Protein AF-A0A423FI47-F1 (afdb_monomer)

Organism: NCBI:txid200451

InterPro domains:
  IPR008920 Transcription regulator FadR/GntR, C-terminal [SSF48008] (7-64)

Radius of gyration: 13.67 Å; Cα contacts (8 Å, |Δi|>4): 26; chains: 1; bounding box: 31×18×41 Å

Secondary structure (DSSP, 8-state):
------HHHHHHHHHHHHHHHHHHHHHHHSSS--HHHHHHHHHHHHHHHTT-HHHHHHHHHHHHH--

Solvent-accessible surface area (backbone atoms only — not comparable to full-atom values): 4017 Å² total; per-residue (Å²): 140,82,82,77,79,59,67,73,57,65,65,46,45,61,55,50,52,50,53,51,52,51,53,49,54,53,44,70,70,39,86,81,57,54,56,70,63,52,53,51,53,52,54,36,52,55,31,53,73,69,67,38,67,68,63,32,52,52,46,53,53,50,65,69,67,53,131

Sequence (67 aa):
MGHRAQPALSELYPHFCAIVGARLRQTLNLSPRRQAVFDLHIALLDVVTQQDPECAKSLCRQLINEP

Structure (mmCIF, N/CA/C/O backbone):
data_AF-A0A423FI47-F1
#
_entry.id   AF-A0A423FI47-F1
#
loop_
_atom_site.group_PDB
_atom_site.id
_atom_site.type_symbol
_atom_site.label_atom_id
_atom_site.label_alt_id
_atom_site.label_comp_id
_atom_site.label_asym_id
_atom_site.label_entity_id
_atom_site.label_seq_id
_atom_site.pdbx_PDB_ins_code
_atom_site.Cartn_x
_atom_site.Cartn_y
_atom_site.Cartn_z
_atom_site.occupancy
_atom_site.B_iso_or_equiv
_atom_site.auth_seq_id
_atom_site.auth_comp_id
_atom_site.auth_asym_id
_atom_site.auth_atom_id
_atom_site.pdbx_PDB_model_num
ATOM 1 N N . MET A 1 1 ? 14.991 2.657 -27.127 1.00 38.00 1 MET A N 1
ATOM 2 C CA . MET A 1 1 ? 15.464 2.023 -25.880 1.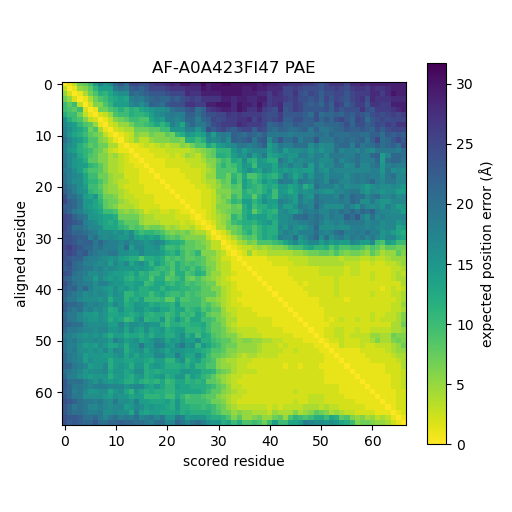00 38.00 1 MET A CA 1
ATOM 3 C C . MET A 1 1 ? 14.254 1.449 -25.159 1.00 38.00 1 MET A C 1
ATOM 5 O O . MET A 1 1 ? 13.462 2.218 -24.643 1.00 38.00 1 MET A O 1
ATOM 9 N N . GLY A 1 2 ? 14.037 0.134 -25.239 1.00 43.69 2 GLY A N 1
ATOM 10 C CA . GLY A 1 2 ? 12.888 -0.539 -24.624 1.00 43.69 2 GLY A CA 1
ATOM 11 C C . GLY A 1 2 ? 13.367 -1.400 -23.466 1.00 43.69 2 GLY A C 1
ATOM 12 O O . GLY A 1 2 ? 14.003 -2.428 -23.696 1.00 43.69 2 GLY A O 1
ATOM 13 N N . HIS A 1 3 ? 13.115 -0.965 -22.233 1.00 48.88 3 HIS A N 1
ATOM 14 C CA . HIS A 1 3 ? 13.390 -1.780 -21.057 1.00 48.88 3 HIS A CA 1
ATOM 15 C C . HIS A 1 3 ? 12.363 -2.916 -21.019 1.00 48.88 3 HIS A C 1
ATOM 17 O O . HIS A 1 3 ? 11.156 -2.683 -21.009 1.00 48.88 3 HIS A O 1
ATOM 23 N N . ARG A 1 4 ? 12.861 -4.153 -21.071 1.00 44.72 4 ARG A N 1
ATOM 24 C CA . ARG A 1 4 ? 12.073 -5.384 -20.995 1.00 44.72 4 ARG A CA 1
ATOM 25 C C . ARG A 1 4 ? 11.199 -5.348 -19.739 1.00 44.72 4 ARG A C 1
ATOM 27 O O . ARG A 1 4 ? 11.736 -5.332 -18.634 1.00 44.72 4 ARG A O 1
ATOM 34 N N . ALA A 1 5 ? 9.877 -5.378 -19.909 1.00 47.53 5 ALA A N 1
ATOM 35 C CA . ALA A 1 5 ? 8.966 -5.751 -18.837 1.00 47.53 5 ALA A CA 1
ATOM 36 C C . ALA A 1 5 ? 9.409 -7.127 -18.318 1.00 47.53 5 ALA A C 1
ATOM 38 O O . ALA A 1 5 ? 9.445 -8.094 -19.078 1.00 47.53 5 ALA A O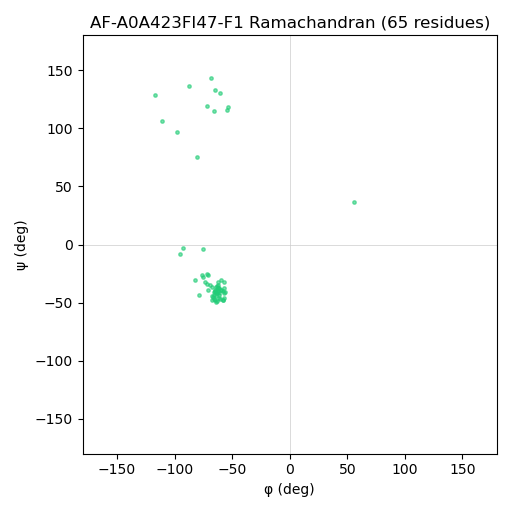 1
ATOM 39 N N . GLN A 1 6 ? 9.839 -7.201 -17.060 1.00 51.25 6 GLN A N 1
ATOM 40 C CA . GLN A 1 6 ? 10.197 -8.463 -16.420 1.00 51.25 6 GLN A CA 1
ATOM 41 C C . GLN A 1 6 ? 8.916 -9.305 -16.296 1.00 51.25 6 GLN A C 1
ATOM 43 O O . GLN A 1 6 ? 8.018 -8.902 -15.555 1.00 51.25 6 GLN A O 1
ATOM 48 N N . PRO A 1 7 ? 8.798 -10.459 -16.981 1.00 50.41 7 PRO A N 1
ATOM 49 C CA . PRO A 1 7 ? 7.564 -11.255 -16.995 1.00 50.41 7 PRO A CA 1
ATOM 50 C C . PRO A 1 7 ? 7.106 -11.664 -15.589 1.00 50.41 7 PRO A C 1
ATOM 52 O O . PRO A 1 7 ? 5.916 -11.673 -15.296 1.00 50.41 7 PRO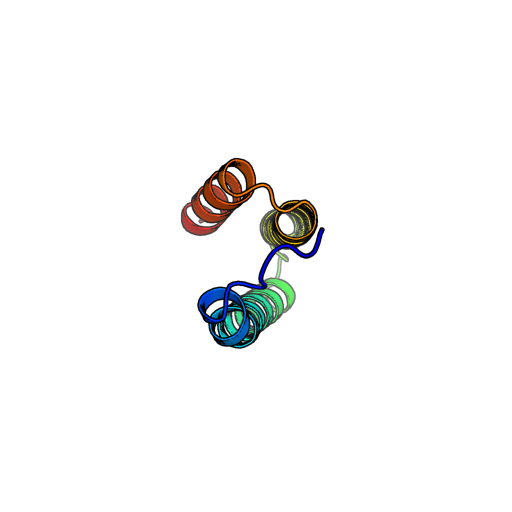 A O 1
ATOM 55 N N . ALA A 1 8 ? 8.066 -11.884 -14.684 1.00 51.69 8 ALA A N 1
ATOM 56 C CA . ALA A 1 8 ? 7.821 -12.217 -13.284 1.00 51.69 8 ALA A CA 1
ATOM 57 C C . ALA A 1 8 ? 7.029 -11.139 -12.518 1.00 51.69 8 ALA A C 1
ATOM 59 O O . ALA A 1 8 ? 6.266 -11.470 -11.618 1.00 51.69 8 ALA A O 1
ATOM 60 N N . LEU A 1 9 ? 7.158 -9.855 -12.878 1.00 50.03 9 LEU A N 1
ATOM 61 C CA . LEU A 1 9 ? 6.367 -8.789 -12.255 1.00 50.03 9 LEU A CA 1
ATOM 62 C C . LEU A 1 9 ? 4.918 -8.782 -12.760 1.00 50.03 9 LEU A C 1
ATOM 64 O O . LEU A 1 9 ? 4.029 -8.396 -12.010 1.00 50.03 9 LEU A O 1
ATOM 68 N N . SER A 1 10 ? 4.657 -9.243 -13.989 1.00 55.12 10 SER A N 1
ATOM 69 C CA . SER A 1 10 ? 3.304 -9.240 -14.571 1.00 55.12 10 SER A CA 1
ATOM 70 C C . SER A 1 10 ? 2.385 -10.305 -13.971 1.00 55.12 10 SER A C 1
ATOM 72 O O . SER A 1 10 ? 1.192 -10.058 -13.845 1.00 55.12 10 SER A O 1
ATOM 74 N N . GLU A 1 11 ? 2.912 -11.459 -13.556 1.00 57.56 11 GLU A N 1
ATOM 75 C CA . GLU A 1 11 ? 2.112 -12.501 -12.885 1.00 57.56 11 GLU A CA 1
ATOM 76 C C . GLU A 1 11 ? 1.924 -12.233 -11.388 1.00 57.56 11 GLU A C 1
ATOM 78 O O . GLU A 1 11 ? 0.889 -12.570 -10.810 1.00 57.56 11 GLU A O 1
ATOM 83 N N . LEU A 1 12 ? 2.901 -11.575 -10.756 1.00 64.19 12 LEU A N 1
ATOM 84 C CA . LEU A 1 12 ? 2.816 -11.203 -9.344 1.00 64.19 12 LEU A CA 1
ATOM 85 C C . LEU A 1 12 ? 1.892 -10.005 -9.112 1.00 64.19 12 LEU A C 1
ATOM 87 O O . LEU A 1 12 ? 1.309 -9.891 -8.036 1.00 64.19 12 LEU A O 1
ATOM 91 N N . TYR A 1 13 ? 1.713 -9.140 -10.112 1.00 68.06 13 TYR A N 1
ATOM 92 C CA . TYR A 1 13 ? 0.911 -7.926 -9.984 1.00 68.06 13 TYR A CA 1
ATOM 93 C C . TYR A 1 13 ? -0.581 -8.199 -9.699 1.00 68.06 13 TYR A C 1
ATOM 95 O O . TYR A 1 13 ? -1.084 -7.665 -8.712 1.00 68.06 13 TYR A O 1
ATOM 103 N N . PRO A 1 14 ? -1.296 -9.084 -10.428 1.00 69.31 14 PRO A N 1
ATOM 104 C CA . PRO A 1 14 ? -2.682 -9.433 -10.105 1.00 69.31 14 PRO A CA 1
ATOM 105 C C . PRO A 1 14 ? -2.830 -10.038 -8.708 1.00 69.31 14 PRO A C 1
ATOM 107 O O . PRO A 1 14 ? -3.784 -9.732 -7.992 1.00 69.31 14 PRO A O 1
ATOM 110 N N . HIS A 1 15 ? -1.875 -10.881 -8.308 1.00 72.50 15 HIS A N 1
ATOM 111 C CA . HIS A 1 15 ? -1.882 -11.531 -7.000 1.00 72.50 15 HIS A CA 1
ATOM 112 C C . HIS A 1 15 ? -1.671 -10.516 -5.873 1.00 72.50 15 HIS A C 1
ATOM 114 O O . HIS A 1 15 ? -2.415 -10.497 -4.893 1.00 72.50 15 HIS A O 1
ATOM 120 N N . PHE A 1 16 ? -0.712 -9.610 -6.055 1.00 74.00 16 PHE A N 1
ATOM 121 C CA . PHE A 1 16 ? -0.459 -8.505 -5.144 1.00 74.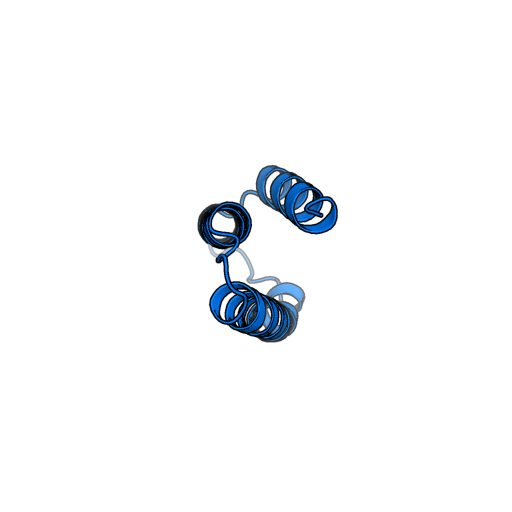00 16 PHE A CA 1
ATOM 122 C C . PHE A 1 16 ? -1.676 -7.575 -5.036 1.00 74.00 16 PHE A C 1
ATOM 124 O O . PHE A 1 16 ? -2.130 -7.285 -3.929 1.00 74.00 16 PHE A O 1
ATOM 131 N N . CYS A 1 17 ? -2.283 -7.195 -6.165 1.00 75.56 17 CYS A N 1
ATOM 132 C CA . CYS A 1 17 ? -3.504 -6.389 -6.193 1.00 75.56 17 CYS A CA 1
ATOM 133 C C . CYS A 1 17 ? -4.677 -7.073 -5.472 1.00 75.56 17 CYS A C 1
ATOM 135 O O . CYS A 1 17 ? -5.427 -6.404 -4.760 1.00 75.56 17 CYS A O 1
ATOM 137 N N . ALA A 1 18 ? -4.836 -8.394 -5.609 1.00 75.00 18 ALA A N 1
ATOM 138 C CA . ALA A 1 18 ? -5.889 -9.143 -4.926 1.00 75.00 18 ALA A CA 1
ATOM 139 C C . ALA A 1 18 ? -5.706 -9.140 -3.399 1.00 75.00 18 ALA A C 1
ATOM 141 O O . ALA A 1 18 ? -6.671 -8.912 -2.663 1.00 75.00 18 ALA A O 1
ATOM 142 N N . ILE A 1 19 ? -4.471 -9.336 -2.926 1.00 79.88 19 ILE A N 1
ATOM 143 C CA . ILE A 1 19 ? -4.124 -9.315 -1.497 1.00 79.88 19 ILE A CA 1
ATOM 144 C C . ILE A 1 19 ? -4.339 -7.915 -0.913 1.00 79.88 19 ILE A C 1
ATOM 146 O O . ILE A 1 19 ? -5.008 -7.776 0.114 1.00 79.88 19 ILE A O 1
ATOM 150 N N . VAL A 1 20 ? -3.841 -6.877 -1.594 1.00 78.31 20 VAL A N 1
ATOM 151 C CA . VAL A 1 20 ? -4.044 -5.474 -1.203 1.00 78.31 20 VAL A CA 1
ATOM 152 C C . VAL A 1 20 ? -5.535 -5.153 -1.140 1.00 78.31 20 VAL A C 1
ATOM 154 O O . VAL A 1 20 ? -6.005 -4.653 -0.124 1.00 78.31 20 VAL A O 1
ATOM 157 N N . GLY A 1 21 ? -6.314 -5.517 -2.163 1.00 76.75 21 GLY A N 1
ATOM 158 C CA . GLY A 1 21 ? -7.758 -5.276 -2.191 1.00 76.75 21 GLY A CA 1
ATOM 159 C C . GLY A 1 21 ? -8.530 -6.005 -1.084 1.00 76.75 21 GLY A C 1
ATOM 160 O O . GLY A 1 21 ? -9.493 -5.463 -0.538 1.00 76.75 21 GLY A O 1
ATOM 161 N N . ALA A 1 22 ? -8.117 -7.221 -0.717 1.00 78.81 22 ALA A N 1
ATOM 162 C CA . ALA A 1 22 ? -8.716 -7.966 0.390 1.00 78.81 22 ALA A CA 1
ATOM 163 C C . ALA A 1 22 ? -8.430 -7.309 1.751 1.00 78.81 22 ALA A C 1
ATOM 165 O O . ALA A 1 22 ? -9.369 -7.073 2.516 1.00 78.81 22 ALA A O 1
ATOM 166 N N . ARG A 1 23 ? -7.166 -6.946 2.012 1.00 71.50 23 ARG A N 1
ATOM 167 C CA . ARG A 1 23 ? -6.754 -6.185 3.204 1.00 71.50 23 ARG A CA 1
ATOM 168 C C . ARG A 1 23 ? -7.502 -4.860 3.291 1.00 71.50 23 ARG A C 1
ATOM 170 O O . ARG A 1 23 ? -8.067 -4.551 4.332 1.00 71.50 23 ARG A O 1
ATOM 177 N N . LEU A 1 24 ? -7.587 -4.126 2.184 1.00 72.38 24 LEU A N 1
ATOM 178 C CA . LEU A 1 24 ? -8.258 -2.832 2.116 1.00 72.38 24 LEU A CA 1
ATOM 179 C C 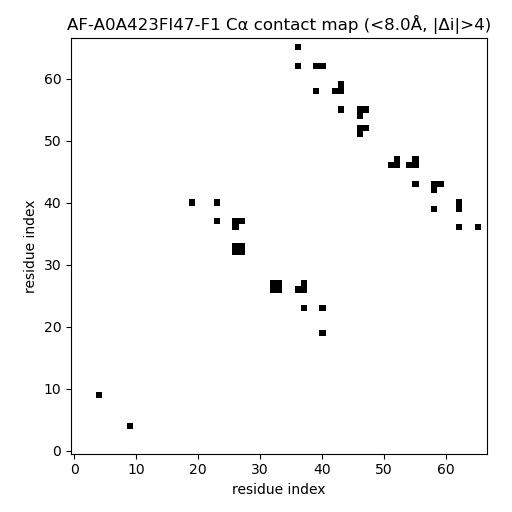. LEU A 1 24 ? -9.733 -2.929 2.534 1.00 72.38 24 LEU A C 1
ATOM 181 O O . LEU A 1 24 ? -10.192 -2.161 3.376 1.00 72.38 24 LEU A O 1
ATOM 185 N N . ARG A 1 25 ? -10.469 -3.913 1.998 1.00 74.31 25 ARG A N 1
ATOM 186 C CA . ARG A 1 25 ? -11.876 -4.155 2.362 1.00 74.31 25 ARG A CA 1
ATOM 187 C C . ARG A 1 25 ? -12.053 -4.519 3.833 1.00 74.31 25 ARG A C 1
ATOM 189 O O . ARG A 1 25 ? -13.031 -4.089 4.434 1.00 74.31 25 ARG A O 1
ATOM 196 N N . GLN A 1 26 ? -11.141 -5.292 4.421 1.00 68.94 26 GLN A N 1
ATOM 197 C CA . GLN A 1 26 ? -11.185 -5.583 5.858 1.00 68.94 26 GLN A CA 1
ATOM 198 C C . GLN A 1 26 ? -10.949 -4.325 6.697 1.00 68.94 26 GLN A C 1
ATOM 200 O O . GLN A 1 26 ? -11.727 -4.048 7.607 1.00 68.94 26 GLN A O 1
ATOM 205 N N . THR A 1 27 ? -9.935 -3.527 6.359 1.00 63.41 27 THR A N 1
ATOM 206 C CA . THR A 1 27 ? -9.618 -2.282 7.074 1.00 63.41 27 THR A CA 1
ATOM 207 C C . THR A 1 27 ? -10.757 -1.264 6.984 1.00 63.41 27 THR A C 1
ATOM 209 O O . THR A 1 27 ? -11.042 -0.567 7.954 1.00 63.41 27 THR A O 1
ATOM 212 N N . LEU A 1 28 ? -11.434 -1.190 5.833 1.00 65.44 28 LEU A N 1
ATOM 213 C CA . LEU A 1 28 ? -12.565 -0.288 5.610 1.00 65.44 28 LEU A CA 1
ATOM 214 C C . LEU A 1 28 ? -13.849 -0.701 6.351 1.00 65.44 28 LEU A C 1
ATOM 216 O O . LEU A 1 28 ? -14.673 0.178 6.608 1.00 65.44 28 LEU A O 1
ATOM 220 N N . ASN A 1 29 ? -14.010 -1.992 6.670 1.00 68.50 29 ASN A N 1
ATOM 221 C CA . ASN A 1 29 ? -15.191 -2.563 7.335 1.00 68.50 29 ASN A CA 1
ATOM 222 C C . ASN A 1 29 ? -15.054 -2.682 8.866 1.00 68.50 29 ASN A C 1
ATOM 224 O O . ASN A 1 29 ? -16.033 -3.004 9.537 1.00 68.50 29 ASN A O 1
ATOM 228 N N . LEU A 1 30 ? -13.869 -2.431 9.432 1.00 66.00 30 LEU A N 1
ATOM 229 C CA . LEU A 1 30 ? -13.655 -2.358 10.880 1.00 66.00 30 LEU A CA 1
ATOM 230 C C . LEU A 1 30 ? -13.918 -0.936 11.392 1.00 66.00 30 LEU A C 1
ATOM 232 O O . LEU A 1 30 ? -13.464 0.035 10.788 1.00 66.00 30 LEU A O 1
ATOM 236 N N . SER A 1 31 ? -14.620 -0.827 12.525 1.00 65.69 31 SER A N 1
ATOM 237 C CA . SER A 1 31 ? -14.867 0.438 13.226 1.00 65.69 31 SER A CA 1
ATOM 238 C C . SER A 1 31 ? -14.221 0.422 14.618 1.00 65.69 31 SER A C 1
ATOM 240 O O . SER A 1 31 ? -14.490 -0.505 15.383 1.00 65.69 31 SER A O 1
ATOM 242 N N . PRO A 1 32 ? -13.417 1.442 14.976 1.0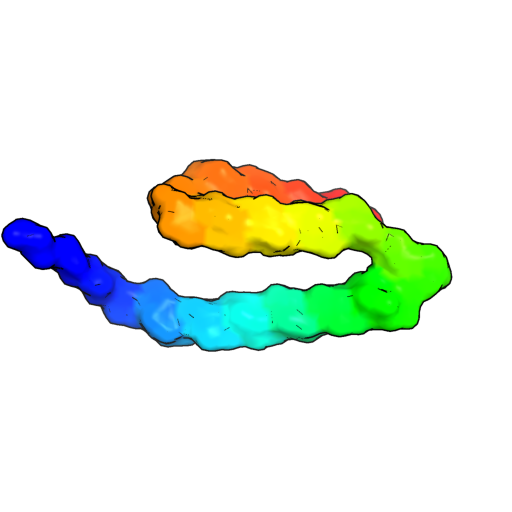0 69.69 32 PRO A N 1
ATOM 243 C CA . PRO A 1 32 ? -13.034 2.581 14.140 1.00 69.69 32 PRO A CA 1
ATOM 244 C C . PRO A 1 32 ? -12.111 2.164 12.984 1.00 69.69 32 PRO A C 1
ATOM 246 O O . PRO A 1 32 ? -11.251 1.294 13.135 1.00 69.69 32 PRO A O 1
ATOM 249 N N . ARG A 1 33 ? -12.292 2.802 11.821 1.00 71.88 33 ARG A N 1
ATOM 250 C CA . ARG A 1 33 ? -11.463 2.556 10.637 1.00 71.88 33 ARG A CA 1
ATOM 251 C C . ARG A 1 33 ? -10.011 2.892 10.956 1.00 71.88 33 ARG A C 1
ATOM 253 O O . ARG A 1 33 ? -9.711 3.993 11.414 1.00 71.88 33 ARG A O 1
ATOM 260 N N . ARG A 1 34 ? -9.094 1.979 10.640 1.00 76.31 34 ARG A N 1
ATOM 261 C CA . ARG A 1 34 ? -7.650 2.222 10.757 1.00 76.31 34 ARG A CA 1
ATOM 262 C C . ARG A 1 34 ? -7.146 3.015 9.551 1.00 76.31 34 ARG A C 1
ATOM 264 O O . ARG A 1 34 ? -6.538 2.461 8.640 1.00 76.31 34 ARG A O 1
ATOM 271 N N . GLN A 1 35 ? -7.455 4.312 9.537 1.00 77.56 35 GLN A N 1
ATOM 272 C CA . GLN A 1 35 ? -7.145 5.226 8.430 1.00 77.56 35 GLN A CA 1
ATOM 273 C C . GLN A 1 35 ? -5.644 5.244 8.092 1.00 77.56 35 GLN A C 1
ATOM 275 O O . GLN A 1 35 ? -5.298 5.133 6.924 1.00 77.56 35 GLN A O 1
ATOM 280 N N . ALA A 1 36 ? -4.763 5.231 9.099 1.00 82.81 36 ALA A N 1
ATOM 281 C CA . ALA A 1 36 ? -3.311 5.206 8.893 1.00 82.81 36 ALA A CA 1
ATOM 282 C C . ALA A 1 36 ? -2.834 3.988 8.073 1.00 82.81 36 ALA A C 1
ATOM 284 O O . ALA A 1 36 ? -2.000 4.122 7.181 1.00 82.81 36 ALA A O 1
ATOM 285 N N . VAL A 1 37 ? -3.416 2.805 8.306 1.00 82.50 37 VAL A N 1
ATOM 286 C CA . VAL A 1 37 ? -3.122 1.597 7.516 1.00 82.50 37 VAL A CA 1
ATOM 287 C C . VAL A 1 37 ? -3.575 1.775 6.070 1.00 82.50 37 VAL A C 1
ATOM 289 O O . VAL A 1 37 ? -2.899 1.328 5.148 1.00 82.50 37 VAL A O 1
ATOM 292 N N . PHE A 1 38 ? -4.725 2.409 5.850 1.00 80.69 38 PHE A N 1
ATOM 293 C CA . PHE A 1 38 ? -5.242 2.670 4.510 1.00 80.69 38 PHE A CA 1
ATOM 294 C C . PHE A 1 38 ? -4.347 3.654 3.743 1.00 80.69 38 PHE A C 1
ATOM 296 O O . PHE A 1 38 ? -3.974 3.377 2.604 1.00 80.69 38 PHE A O 1
ATOM 303 N N . ASP A 1 39 ? -3.934 4.743 4.391 1.00 84.88 39 ASP A N 1
ATOM 304 C CA . ASP A 1 39 ? -3.048 5.752 3.806 1.00 84.88 39 ASP A CA 1
ATOM 305 C C . ASP A 1 39 ? -1.682 5.147 3.427 1.00 84.88 39 ASP A C 1
ATOM 307 O O . ASP A 1 39 ? -1.146 5.428 2.354 1.00 84.88 39 ASP A O 1
ATOM 311 N N . LEU A 1 40 ? -1.160 4.219 4.242 1.00 87.44 40 LEU A N 1
ATOM 312 C CA . LEU A 1 40 ? 0.058 3.461 3.927 1.00 87.44 40 LEU A CA 1
ATOM 313 C C . LEU A 1 40 ? -0.081 2.588 2.668 1.00 87.44 40 LEU A C 1
ATOM 315 O O . LEU A 1 40 ? 0.882 2.450 1.912 1.00 87.44 40 LEU A O 1
ATOM 319 N N . HIS A 1 41 ? -1.261 2.013 2.404 1.00 84.19 41 HIS A N 1
ATOM 320 C CA . HIS A 1 41 ? -1.488 1.255 1.167 1.00 84.19 41 HIS A CA 1
ATOM 321 C C . HIS A 1 41 ? -1.520 2.167 -0.066 1.00 84.19 41 HIS A C 1
ATOM 323 O O . HIS A 1 41 ? -1.037 1.757 -1.120 1.00 84.19 41 HIS A O 1
ATOM 329 N N . ILE A 1 42 ? -2.042 3.394 0.054 1.00 85.31 42 ILE A N 1
ATOM 330 C CA . ILE A 1 42 ? -1.993 4.387 -1.032 1.00 85.31 42 ILE A CA 1
ATOM 331 C C . ILE A 1 42 ? -0.541 4.769 -1.325 1.00 85.31 42 ILE A C 1
ATOM 333 O O . ILE A 1 42 ? -0.102 4.658 -2.468 1.00 85.31 42 ILE A O 1
ATOM 337 N N . ALA A 1 43 ? 0.232 5.11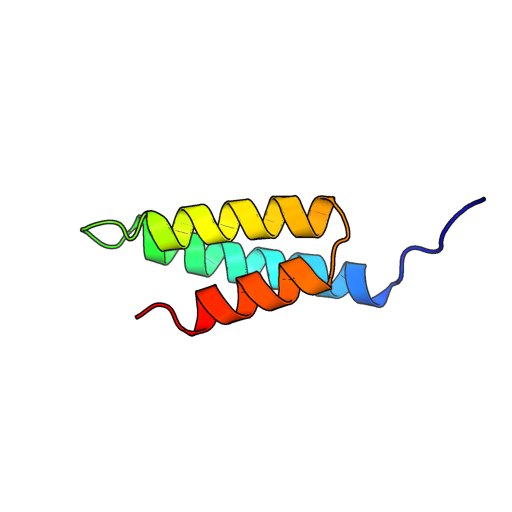4 -0.291 1.00 86.88 43 ALA A N 1
ATOM 338 C CA . ALA A 1 43 ? 1.641 5.472 -0.444 1.00 86.88 43 ALA A CA 1
ATOM 339 C C . ALA A 1 43 ? 2.461 4.349 -1.108 1.00 86.88 43 ALA A C 1
ATOM 341 O O . ALA A 1 43 ? 3.333 4.610 -1.936 1.00 86.88 43 ALA A O 1
ATOM 342 N N . LEU A 1 44 ? 2.160 3.085 -0.793 1.00 85.75 44 LEU A N 1
ATOM 343 C CA . LEU A 1 44 ? 2.817 1.939 -1.419 1.00 85.75 44 LEU A CA 1
ATOM 344 C C . LEU A 1 44 ? 2.515 1.843 -2.922 1.00 85.75 44 LEU A C 1
ATOM 346 O O . LEU A 1 44 ? 3.419 1.546 -3.702 1.00 85.75 44 LEU A O 1
ATOM 350 N N . LEU A 1 45 ? 1.277 2.114 -3.345 1.00 85.38 45 LEU A N 1
ATOM 351 C CA . LEU A 1 45 ? 0.909 2.123 -4.765 1.00 85.38 45 LEU A CA 1
ATOM 352 C C . LEU A 1 45 ? 1.632 3.239 -5.532 1.00 85.38 45 LEU A C 1
ATOM 354 O O . LEU A 1 45 ? 2.133 2.994 -6.633 1.00 85.38 45 LEU A O 1
ATOM 358 N N . ASP A 1 46 ? 1.753 4.426 -4.938 1.00 83.50 46 ASP A N 1
ATOM 359 C CA . ASP A 1 46 ? 2.475 5.551 -5.542 1.00 83.50 46 ASP A CA 1
ATOM 360 C C . ASP A 1 46 ? 3.965 5.236 -5.721 1.00 83.50 46 ASP A C 1
ATOM 362 O O . ASP A 1 46 ? 4.558 5.531 -6.759 1.00 83.50 46 ASP A O 1
ATOM 366 N N . VAL A 1 47 ? 4.581 4.599 -4.727 1.00 84.25 47 VAL A N 1
ATOM 367 C CA . VAL A 1 47 ? 6.003 4.226 -4.748 1.00 84.25 47 VAL A CA 1
ATOM 368 C C . VAL A 1 47 ? 6.280 3.090 -5.740 1.00 84.25 47 VAL A C 1
ATOM 370 O O . VAL A 1 47 ? 7.273 3.130 -6.469 1.00 84.25 47 VAL A O 1
ATOM 373 N N . VAL A 1 48 ? 5.381 2.105 -5.838 1.00 81.44 48 VAL A N 1
ATOM 374 C CA . VAL A 1 48 ? 5.453 1.053 -6.868 1.00 81.44 48 VAL A CA 1
ATOM 375 C C . VAL A 1 48 ? 5.328 1.654 -8.269 1.00 81.44 48 VAL A C 1
ATOM 377 O O . VAL A 1 48 ? 6.062 1.253 -9.172 1.00 81.44 48 VAL A O 1
ATOM 380 N N . THR A 1 49 ? 4.455 2.647 -8.447 1.00 79.50 49 THR A N 1
ATOM 381 C CA . THR A 1 49 ? 4.298 3.368 -9.722 1.00 79.50 49 THR A CA 1
ATOM 382 C C . THR A 1 49 ? 5.564 4.140 -10.093 1.00 79.50 49 THR A C 1
ATOM 384 O O . THR A 1 49 ? 5.953 4.164 -11.259 1.00 79.50 49 THR A O 1
ATOM 387 N N . GLN A 1 50 ? 6.254 4.704 -9.100 1.00 81.75 50 GLN A N 1
ATOM 388 C CA . GLN A 1 50 ? 7.552 5.367 -9.265 1.00 81.75 50 GLN A CA 1
ATOM 389 C C . GLN A 1 50 ? 8.722 4.387 -9.460 1.00 81.75 50 GLN A C 1
ATOM 391 O O . GLN A 1 50 ? 9.844 4.824 -9.700 1.00 81.75 50 GLN A O 1
ATOM 396 N N . GLN A 1 51 ? 8.470 3.075 -9.391 1.00 83.44 51 GLN A N 1
ATOM 397 C CA . GLN A 1 51 ? 9.477 2.019 -9.507 1.00 83.44 51 GLN A CA 1
ATOM 398 C C . GLN A 1 51 ? 10.622 2.159 -8.492 1.00 83.44 51 GLN A C 1
ATOM 400 O O . GLN A 1 51 ? 11.767 1.838 -8.808 1.00 83.44 51 GLN A O 1
ATOM 405 N N . ASP A 1 52 ? 10.315 2.600 -7.267 1.00 83.94 52 ASP A N 1
ATOM 406 C CA . ASP A 1 52 ? 11.282 2.665 -6.166 1.00 83.94 52 ASP A CA 1
ATOM 407 C C . ASP A 1 52 ? 11.147 1.423 -5.256 1.00 83.94 52 ASP A C 1
ATOM 409 O O . ASP A 1 52 ? 10.281 1.365 -4.372 1.00 83.94 52 ASP A O 1
ATOM 413 N N . PRO A 1 53 ? 11.988 0.389 -5.457 1.00 81.19 53 PRO A N 1
ATOM 414 C CA . PRO A 1 53 ? 11.879 -0.861 -4.717 1.00 81.19 53 PRO A CA 1
ATOM 415 C C . PRO A 1 53 ? 12.288 -0.735 -3.245 1.00 81.19 53 PRO A C 1
ATOM 417 O O . PRO A 1 53 ? 11.826 -1.530 -2.425 1.00 81.19 53 PRO A O 1
ATOM 420 N N . GLU A 1 54 ? 13.148 0.221 -2.887 1.00 86.94 54 GLU A N 1
ATOM 421 C CA . GLU A 1 54 ? 13.642 0.362 -1.514 1.00 86.94 54 GLU A CA 1
ATOM 422 C C . GLU A 1 54 ? 12.592 1.043 -0.636 1.00 86.94 54 GLU A C 1
ATOM 424 O O . GLU A 1 54 ? 12.268 0.541 0.448 1.00 86.94 54 GLU A O 1
ATOM 429 N N . CYS A 1 55 ? 11.959 2.104 -1.144 1.00 84.19 55 CYS A N 1
ATOM 430 C CA . CYS A 1 55 ? 10.812 2.704 -0.469 1.00 84.19 55 CYS A CA 1
ATOM 431 C C . CYS A 1 55 ? 9.637 1.717 -0.372 1.00 84.19 55 CYS A C 1
ATOM 433 O O . CYS A 1 55 ? 9.021 1.611 0.693 1.00 84.19 55 CYS A O 1
ATOM 435 N N . ALA A 1 56 ? 9.362 0.929 -1.421 1.00 84.19 56 ALA A N 1
ATOM 436 C CA . ALA A 1 56 ? 8.280 -0.057 -1.395 1.00 84.19 56 ALA A CA 1
ATOM 437 C C . ALA A 1 56 ? 8.502 -1.119 -0.303 1.00 84.19 56 ALA A C 1
ATOM 439 O O . ALA A 1 56 ? 7.585 -1.439 0.455 1.00 84.19 56 ALA A O 1
ATOM 440 N N . LYS A 1 57 ? 9.734 -1.629 -0.157 1.00 84.38 57 LYS A N 1
ATOM 441 C CA . LYS A 1 57 ? 10.090 -2.572 0.918 1.00 84.38 57 LYS A CA 1
ATOM 442 C C . LYS A 1 57 ? 9.911 -1.965 2.309 1.00 84.38 57 LYS A C 1
ATOM 444 O O . LYS A 1 57 ? 9.409 -2.650 3.202 1.00 84.38 57 LYS A O 1
ATOM 449 N N . SER A 1 58 ? 10.312 -0.707 2.499 1.00 90.25 58 SER A N 1
ATOM 450 C CA . SER A 1 58 ? 10.150 -0.002 3.776 1.00 90.25 58 SER A CA 1
ATOM 451 C C . SER A 1 58 ? 8.674 0.104 4.173 1.00 90.25 58 SER A C 1
ATOM 453 O O . SER A 1 58 ? 8.303 -0.265 5.289 1.00 90.25 58 SER A O 1
ATOM 455 N N . LEU A 1 59 ? 7.815 0.504 3.231 1.00 86.88 59 LEU A N 1
ATOM 456 C CA . LEU A 1 59 ? 6.369 0.617 3.441 1.00 86.88 59 LEU A CA 1
ATOM 457 C C . LEU A 1 59 ? 5.705 -0.743 3.686 1.00 86.88 59 LEU A C 1
ATOM 459 O O . LEU A 1 59 ? 4.900 -0.874 4.607 1.00 86.88 59 LEU A O 1
ATOM 463 N N . CYS A 1 60 ? 6.100 -1.787 2.951 1.00 84.88 60 CYS A N 1
ATOM 464 C CA . CYS A 1 60 ? 5.661 -3.157 3.229 1.00 84.88 60 CYS A CA 1
ATOM 465 C C . CYS A 1 60 ? 6.010 -3.585 4.661 1.00 84.88 60 CYS A C 1
ATOM 467 O O . CYS A 1 60 ? 5.187 -4.201 5.337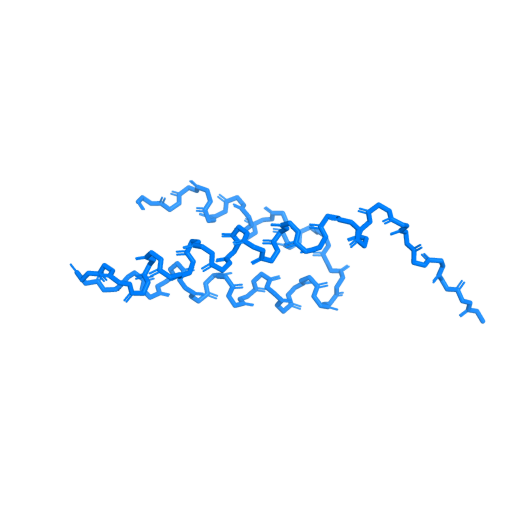 1.00 84.88 60 CYS A O 1
ATOM 469 N N . ARG A 1 61 ? 7.206 -3.240 5.155 1.00 88.19 61 ARG A N 1
ATOM 470 C CA . ARG A 1 61 ? 7.605 -3.579 6.526 1.00 88.19 61 ARG A CA 1
ATOM 471 C C . ARG A 1 61 ? 6.791 -2.820 7.576 1.00 88.19 61 ARG A C 1
ATOM 473 O O . ARG A 1 61 ? 6.457 -3.407 8.600 1.00 88.19 61 ARG A O 1
ATOM 480 N N . GLN A 1 62 ? 6.435 -1.563 7.322 1.00 87.56 62 GLN A N 1
ATOM 481 C CA . GLN A 1 62 ? 5.537 -0.800 8.198 1.00 87.56 62 GLN A CA 1
ATOM 482 C C . GLN A 1 62 ? 4.135 -1.418 8.246 1.00 87.56 62 GLN A C 1
ATOM 484 O O . GLN A 1 62 ? 3.608 -1.635 9.330 1.00 87.56 62 GLN A O 1
ATOM 489 N N . LEU A 1 63 ? 3.579 -1.809 7.094 1.00 82.88 63 LEU A N 1
ATOM 490 C CA . LEU A 1 63 ? 2.271 -2.473 7.012 1.00 82.88 63 LEU A CA 1
ATOM 491 C C . LEU A 1 63 ? 2.217 -3.826 7.736 1.00 82.88 63 LEU A C 1
ATOM 493 O O . LEU A 1 63 ? 1.164 -4.209 8.241 1.00 82.88 63 LEU A O 1
ATOM 497 N N . ILE A 1 64 ? 3.329 -4.565 7.771 1.00 81.69 64 ILE A N 1
ATOM 498 C CA . ILE A 1 64 ? 3.429 -5.842 8.498 1.00 81.69 64 ILE A CA 1
ATOM 499 C C . ILE A 1 64 ? 3.446 -5.622 10.016 1.00 81.69 64 ILE A C 1
ATOM 501 O O . ILE A 1 64 ? 2.921 -6.456 10.748 1.00 81.69 64 ILE A O 1
ATOM 505 N N . ASN A 1 65 ? 4.048 -4.522 10.471 1.00 82.44 65 ASN A N 1
ATOM 506 C CA . ASN A 1 65 ? 4.234 -4.217 11.890 1.00 82.44 65 ASN A CA 1
ATOM 507 C C . ASN A 1 65 ? 3.104 -3.366 12.495 1.00 82.44 65 ASN A C 1
ATOM 509 O O . ASN A 1 65 ? 3.147 -3.089 13.693 1.00 82.44 65 ASN A O 1
ATOM 513 N N . GLU A 1 66 ? 2.121 -2.939 11.700 1.00 73.44 66 GLU A N 1
ATOM 514 C CA . GLU A 1 66 ? 0.915 -2.291 12.221 1.00 73.44 66 GLU A CA 1
ATOM 515 C C . GLU A 1 66 ? 0.104 -3.290 13.079 1.00 73.44 66 GLU A C 1
ATOM 517 O O . GLU A 1 66 ? -0.082 -4.437 12.651 1.00 73.44 66 GLU A O 1
ATOM 522 N N . PRO A 1 67 ? -0.344 -2.883 14.287 1.00 60.75 67 PRO A N 1
ATOM 523 C CA . PRO A 1 67 ? -1.070 -3.735 15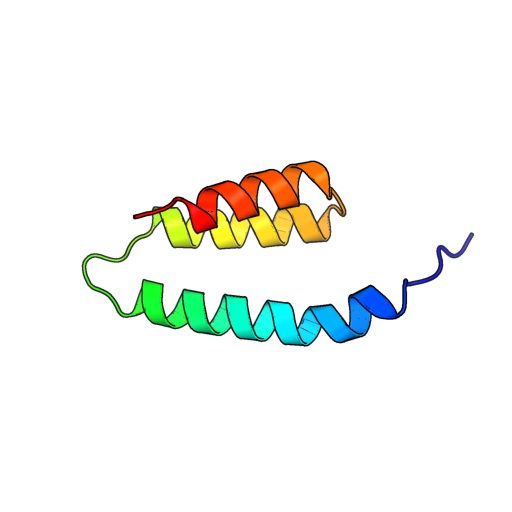.236 1.00 60.75 67 PRO A CA 1
ATOM 524 C C . PRO A 1 67 ? -2.497 -4.052 14.770 1.00 60.75 67 PRO A C 1
ATOM 526 O O . PRO A 1 67 ? -2.884 -3.664 13.652 1.00 60.75 67 PRO A O 1
#

Foldseek 3Di:
DDDDDPVVCVVVVVVVVVVLVVVLVVQVPDPVRPVVLVVLSVVLVVCVVVVPVVVNVVSVVVNVPDD

Mean predicted aligned error: 11.31 Å

Nearest PDB structures (foldseek):
  7yh5-assembly2_D  TM=4.607E-01  e=7.293E+00  Mycobacterium tuberculosis

pLDDT: mean 73.53, std 13.03, range [38.0, 90.25]